Protein AF-A0A928TKL8-F1 (afdb_monomer)

Radius of gyration: 20.45 Å; Cα contacts (8 Å, |Δi|>4): 110; chains: 1; bounding box: 58×29×45 Å

pLDDT: mean 81.63, std 14.79, range [41.66, 97.25]

Structure (mmCIF, N/CA/C/O backbone):
data_AF-A0A928TKL8-F1
#
_entry.id   AF-A0A928TKL8-F1
#
loop_
_atom_site.group_PDB
_atom_site.id
_atom_site.type_symbol
_at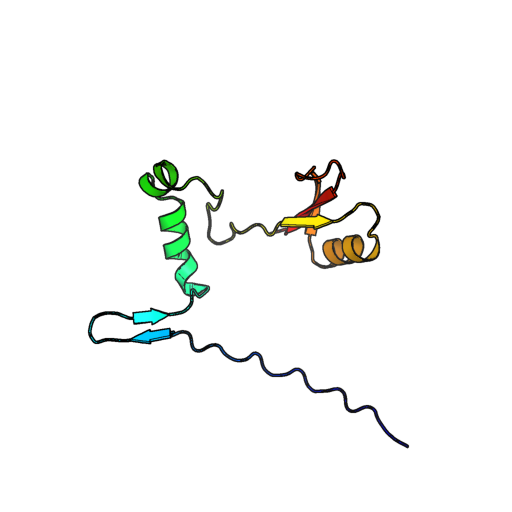om_site.label_atom_id
_atom_site.label_alt_id
_atom_site.label_comp_id
_atom_site.label_asym_id
_atom_site.label_entity_id
_atom_site.label_seq_id
_atom_site.pdbx_PDB_ins_code
_atom_site.Cartn_x
_atom_site.Cartn_y
_atom_site.Cartn_z
_atom_site.occupancy
_atom_site.B_iso_or_equiv
_atom_site.auth_seq_id
_atom_site.auth_comp_id
_atom_site.auth_asym_id
_atom_site.auth_atom_id
_atom_site.pdbx_PDB_model_num
ATOM 1 N N . MET A 1 1 ? 38.338 -12.016 29.409 1.00 48.53 1 MET A N 1
ATOM 2 C CA . MET A 1 1 ? 37.052 -12.540 29.915 1.00 48.53 1 MET A CA 1
ATOM 3 C C . MET A 1 1 ? 36.046 -11.399 30.013 1.00 48.53 1 MET A C 1
ATOM 5 O O . MET A 1 1 ? 35.990 -10.742 31.039 1.00 48.53 1 MET A O 1
ATOM 9 N N . ARG A 1 2 ? 35.320 -11.122 28.923 1.00 41.72 2 ARG A N 1
ATOM 10 C CA . ARG A 1 2 ? 34.038 -10.396 28.878 1.00 41.72 2 ARG A CA 1
ATOM 11 C C . ARG A 1 2 ? 33.337 -10.878 27.604 1.00 41.72 2 ARG A C 1
ATOM 13 O O . ARG A 1 2 ? 33.849 -10.621 26.520 1.00 41.72 2 ARG A O 1
ATOM 20 N N . SER A 1 3 ? 32.266 -11.656 27.740 1.00 41.66 3 SER A N 1
ATOM 21 C CA . SER A 1 3 ? 31.408 -12.029 26.607 1.00 41.66 3 SER A CA 1
ATOM 22 C C . SER A 1 3 ? 30.606 -10.804 26.148 1.00 41.66 3 SER A C 1
ATOM 24 O O . SER A 1 3 ? 30.242 -9.993 27.006 1.00 41.66 3 SER A O 1
ATOM 26 N N . PRO A 1 4 ? 30.300 -10.650 24.848 1.00 58.41 4 PRO A N 1
ATOM 27 C CA . PRO A 1 4 ? 29.309 -9.682 24.409 1.00 58.41 4 PRO A CA 1
ATOM 28 C C . PRO A 1 4 ? 27.927 -10.191 24.832 1.00 58.41 4 PRO A C 1
ATOM 30 O O . PRO A 1 4 ? 27.548 -11.315 24.514 1.00 58.41 4 PRO A O 1
ATOM 33 N N . VAL A 1 5 ? 27.192 -9.378 25.587 1.00 55.28 5 VAL A N 1
ATOM 34 C CA . VAL A 1 5 ? 25.736 -9.503 25.675 1.00 55.28 5 VAL A CA 1
ATOM 35 C C . VAL A 1 5 ? 25.209 -9.030 24.325 1.00 55.28 5 VAL A C 1
ATOM 37 O O . VAL A 1 5 ? 25.285 -7.840 24.026 1.00 55.28 5 VAL A O 1
ATOM 40 N N . ASP A 1 6 ? 24.723 -9.952 23.498 1.00 52.53 6 ASP A N 1
ATOM 41 C CA . ASP A 1 6 ? 23.803 -9.579 22.427 1.00 52.53 6 ASP A CA 1
ATOM 42 C C . ASP A 1 6 ? 22.537 -9.032 23.101 1.00 52.53 6 ASP A C 1
ATOM 44 O O . ASP A 1 6 ? 21.966 -9.722 23.957 1.00 52.53 6 ASP A O 1
ATOM 48 N N . PRO A 1 7 ? 22.082 -7.803 22.794 1.00 55.19 7 PRO A N 1
ATOM 49 C CA . PRO A 1 7 ? 20.770 -7.385 23.245 1.00 55.19 7 PRO A CA 1
ATOM 50 C C . PRO A 1 7 ? 19.759 -8.315 22.576 1.00 55.19 7 PRO A C 1
ATOM 52 O O . PRO A 1 7 ? 19.658 -8.362 21.350 1.00 55.19 7 PRO A O 1
ATOM 55 N N . ALA A 1 8 ? 19.032 -9.083 23.391 1.00 54.22 8 ALA A N 1
ATOM 56 C CA . ALA A 1 8 ? 17.889 -9.852 22.925 1.00 54.22 8 ALA A CA 1
ATOM 57 C C . ALA A 1 8 ? 17.002 -8.946 22.049 1.00 54.22 8 ALA A C 1
ATOM 59 O O . ALA A 1 8 ? 16.828 -7.769 22.396 1.00 54.22 8 ALA A O 1
ATOM 60 N N . PRO A 1 9 ? 16.454 -9.448 20.927 1.00 52.00 9 PRO A N 1
ATOM 61 C CA . PRO A 1 9 ? 15.564 -8.650 20.100 1.00 52.00 9 PRO A CA 1
ATOM 62 C C . PRO A 1 9 ? 14.436 -8.137 20.991 1.00 52.00 9 PRO A C 1
ATOM 64 O O . PRO A 1 9 ? 13.756 -8.921 21.657 1.00 52.00 9 PRO A O 1
ATOM 67 N N . SER A 1 10 ? 14.2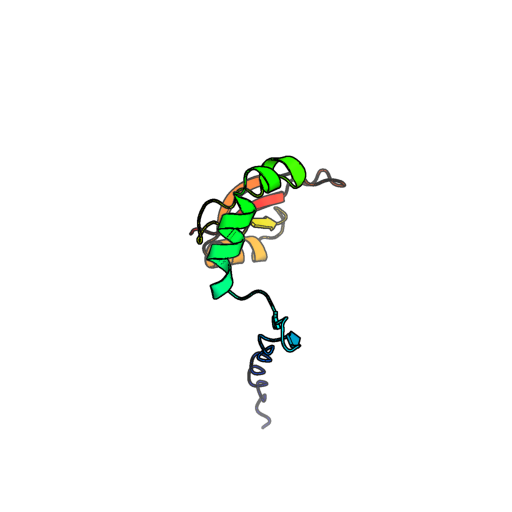83 -6.813 21.064 1.00 47.81 10 SER A N 1
ATOM 68 C CA . SER A 1 10 ? 13.154 -6.213 21.766 1.00 47.81 10 SER A CA 1
ATOM 69 C C . SER A 1 10 ? 11.877 -6.848 21.208 1.00 47.81 10 SER A C 1
ATOM 71 O O . SER A 1 10 ? 11.749 -6.920 19.981 1.00 47.81 10 SER A O 1
ATOM 73 N N . PRO A 1 11 ? 10.954 -7.348 22.051 1.00 54.72 11 PRO A N 1
ATOM 74 C CA . PRO A 1 11 ? 9.694 -7.865 21.544 1.00 54.72 11 PRO A CA 1
ATOM 75 C C . PRO A 1 11 ? 9.029 -6.755 20.722 1.00 54.72 11 PRO A C 1
ATOM 77 O O . PRO A 1 11 ? 9.116 -5.586 21.123 1.00 54.72 11 PRO A O 1
ATOM 80 N N . PRO A 1 12 ? 8.399 -7.069 19.575 1.00 56.19 12 PRO A N 1
ATOM 81 C CA . PRO A 1 12 ? 7.631 -6.066 18.862 1.00 56.19 12 PRO A CA 1
ATOM 82 C C . PRO A 1 12 ? 6.639 -5.484 19.864 1.00 56.19 12 PRO A C 1
ATOM 84 O O . PRO A 1 12 ? 5.892 -6.224 20.505 1.00 56.19 12 PRO A O 1
ATOM 87 N N . LEU A 1 13 ? 6.699 -4.164 20.064 1.00 54.56 13 LEU A N 1
ATOM 88 C CA . LEU A 1 13 ? 5.686 -3.433 20.811 1.00 54.56 13 LEU A CA 1
ATOM 89 C C . LEU A 1 13 ? 4.360 -3.775 20.138 1.00 54.56 13 LEU A C 1
ATOM 91 O O . LEU A 1 13 ? 4.080 -3.262 19.054 1.00 54.56 13 LEU A O 1
ATOM 95 N N . ALA A 1 14 ? 3.600 -4.696 20.730 1.00 54.78 14 ALA A N 1
ATOM 96 C CA . ALA A 1 14 ? 2.278 -5.051 20.260 1.00 54.78 14 ALA A CA 1
ATOM 97 C C . ALA A 1 14 ? 1.455 -3.771 20.354 1.00 54.78 14 ALA A C 1
ATOM 99 O O . ALA A 1 14 ? 1.065 -3.343 21.441 1.00 54.78 14 ALA A O 1
ATOM 100 N N . ARG A 1 15 ? 1.302 -3.081 19.223 1.00 58.22 15 ARG A N 1
ATOM 101 C CA . ARG A 1 15 ? 0.435 -1.914 19.150 1.00 58.22 15 ARG A CA 1
ATOM 102 C C . ARG A 1 15 ? -0.965 -2.457 19.400 1.00 58.22 15 ARG A C 1
ATOM 104 O O . ARG A 1 15 ? -1.387 -3.316 18.630 1.00 58.22 15 ARG A O 1
ATOM 111 N N . PRO A 1 16 ? -1.658 -2.047 20.474 1.00 59.41 16 PRO A N 1
ATOM 112 C CA . PRO A 1 16 ? -3.011 -2.519 20.684 1.00 59.41 16 PRO A CA 1
ATOM 113 C C . PRO A 1 16 ? -3.834 -2.086 19.476 1.00 59.41 16 PRO A C 1
ATOM 115 O O . PRO A 1 16 ? -3.796 -0.916 19.095 1.00 59.41 16 PRO A O 1
ATOM 118 N N . SER A 1 17 ? -4.544 -3.039 18.880 1.00 72.31 17 SER A N 1
ATOM 119 C CA . SER A 1 17 ? -5.361 -2.849 17.686 1.00 72.31 17 SER A CA 1
ATOM 120 C C . SER A 1 17 ? -6.268 -1.632 17.851 1.00 72.31 17 SER A C 1
ATOM 122 O O . SER A 1 17 ? -6.292 -0.758 16.999 1.00 72.31 17 SER A O 1
ATOM 124 N N . ARG A 1 18 ? -6.930 -1.474 19.005 1.00 81.19 18 ARG A N 1
ATOM 125 C CA . ARG A 1 18 ? -7.818 -0.333 19.291 1.00 81.19 18 ARG A CA 1
ATOM 126 C C . ARG A 1 18 ? -7.091 0.948 19.700 1.00 81.19 18 ARG A C 1
ATOM 128 O O . ARG A 1 18 ? -6.341 0.972 20.670 1.00 81.19 18 ARG A O 1
ATOM 135 N N . VAL A 1 19 ? -7.452 2.033 19.017 1.00 90.00 19 VAL A N 1
ATOM 136 C CA . VAL A 1 19 ? -7.007 3.414 19.249 1.00 90.00 19 VAL A CA 1
ATOM 137 C C . VAL A 1 19 ? -7.971 4.162 20.175 1.00 90.00 19 VAL A C 1
ATOM 139 O O . VAL A 1 19 ? -7.527 4.852 21.087 1.00 90.00 19 VAL A O 1
ATOM 142 N N . ALA A 1 20 ? -9.287 4.038 19.958 1.00 90.19 20 ALA A N 1
ATOM 143 C CA . ALA A 1 20 ? -10.319 4.690 20.771 1.00 90.19 20 ALA A CA 1
ATOM 144 C C . ALA A 1 20 ? -11.666 3.953 20.681 1.00 90.19 20 ALA A C 1
ATOM 146 O O . ALA A 1 20 ? -11.942 3.259 19.703 1.00 90.19 20 ALA A O 1
ATOM 147 N N . GLN A 1 21 ? -12.528 4.116 21.688 1.00 93.94 21 GLN A N 1
ATOM 148 C CA . GLN A 1 21 ? -13.850 3.489 21.721 1.00 93.94 21 GLN A CA 1
ATOM 149 C C . GLN A 1 21 ? -14.882 4.372 22.435 1.00 93.94 21 GLN A C 1
ATOM 151 O O . GLN A 1 21 ? -14.611 4.926 23.497 1.00 93.94 21 GLN A O 1
ATOM 156 N N . THR A 1 22 ? -16.085 4.443 21.870 1.00 95.38 22 THR A N 1
ATOM 157 C CA . THR A 1 22 ? -17.314 4.948 22.496 1.00 95.38 22 THR A CA 1
ATOM 158 C C . THR A 1 22 ? -18.403 3.869 22.425 1.00 95.38 22 THR A C 1
ATOM 160 O O . THR A 1 22 ? -18.156 2.759 21.954 1.00 95.38 22 THR A O 1
ATOM 163 N N . GLU A 1 23 ? -19.624 4.180 22.866 1.00 95.50 23 GLU A N 1
ATOM 164 C CA . GLU A 1 23 ? -20.779 3.278 22.738 1.00 95.50 23 GLU A CA 1
ATOM 165 C C . GLU A 1 23 ? -21.099 2.913 21.275 1.00 95.50 23 GLU A C 1
ATOM 167 O O . GLU A 1 23 ? -21.533 1.800 20.997 1.00 95.50 23 GLU A O 1
ATOM 172 N N . ARG A 1 24 ? -20.871 3.839 20.331 1.00 95.00 24 ARG A N 1
ATOM 173 C CA . ARG A 1 24 ? -21.270 3.694 18.917 1.00 95.00 24 ARG A CA 1
ATOM 174 C C . ARG A 1 24 ? -20.110 3.706 17.924 1.00 95.00 24 ARG A C 1
ATOM 176 O O . ARG A 1 24 ? -20.342 3.550 16.731 1.00 95.00 24 ARG A O 1
ATOM 183 N N . LEU A 1 25 ? -18.880 3.924 18.387 1.00 91.38 25 LEU A N 1
ATOM 184 C CA . LEU A 1 25 ? -17.712 4.051 17.521 1.00 91.38 25 LEU A CA 1
ATOM 185 C C . LEU A 1 25 ? -16.526 3.291 18.099 1.00 91.38 25 LEU A C 1
ATOM 187 O O . LEU A 1 25 ? -16.184 3.445 19.269 1.00 91.38 25 LEU A O 1
ATOM 191 N N . VAL A 1 26 ? -15.856 2.533 17.242 1.00 89.75 26 VAL A N 1
ATOM 192 C CA . VAL A 1 26 ? -14.566 1.915 17.525 1.00 89.75 26 VAL A CA 1
ATOM 193 C C . VAL A 1 26 ? -13.586 2.420 16.481 1.00 89.75 26 VAL A C 1
ATOM 195 O O . VAL A 1 26 ? -13.856 2.335 15.289 1.00 89.75 26 VAL A O 1
ATOM 198 N N . VAL A 1 27 ? -12.450 2.933 16.936 1.00 90.81 27 VAL A N 1
ATOM 199 C CA . VAL A 1 27 ? -11.317 3.292 16.087 1.00 90.81 27 VAL A CA 1
ATOM 200 C C . VAL A 1 27 ? -10.190 2.331 16.420 1.00 90.81 27 VAL A C 1
ATOM 202 O O . VAL A 1 27 ? -9.824 2.183 17.588 1.00 90.81 27 VAL A O 1
ATOM 205 N N . HIS A 1 28 ? -9.640 1.679 15.407 1.00 87.69 28 HIS A N 1
ATOM 206 C CA . HIS A 1 28 ? -8.497 0.787 15.531 1.00 87.69 28 HIS A CA 1
ATOM 207 C C . HIS A 1 28 ? -7.493 1.067 14.414 1.00 87.69 28 HIS A C 1
ATOM 209 O O . HIS A 1 28 ? -7.810 1.736 13.430 1.00 87.69 28 HIS A O 1
ATOM 215 N N . TRP A 1 29 ? -6.258 0.622 14.612 1.00 87.50 29 TRP A N 1
ATOM 216 C CA . TRP A 1 29 ? -5.267 0.570 13.554 1.00 87.50 29 TRP A CA 1
ATOM 217 C C . TRP A 1 29 ? -5.729 -0.410 12.483 1.00 87.50 29 TRP A C 1
ATOM 219 O O . TRP A 1 29 ? -6.338 -1.427 12.804 1.00 87.50 29 TRP A O 1
ATOM 229 N N . PHE A 1 30 ? -5.426 -0.083 11.230 1.00 80.94 30 PHE A N 1
ATOM 230 C CA . PHE A 1 30 ? -5.691 -0.963 10.101 1.00 80.94 30 PHE A CA 1
ATOM 231 C C . PHE A 1 30 ? -4.840 -2.232 10.237 1.00 80.94 30 PHE A C 1
ATOM 233 O O . PHE A 1 30 ? -3.612 -2.143 10.343 1.00 80.94 30 PHE A O 1
ATOM 240 N N . GLU A 1 31 ? -5.491 -3.388 10.258 1.00 82.62 31 GLU A N 1
ATOM 241 C CA . GLU A 1 31 ? -4.880 -4.707 10.422 1.00 82.62 31 GLU A CA 1
ATOM 242 C C . GLU A 1 31 ? -5.035 -5.551 9.149 1.00 82.62 31 GLU A C 1
ATOM 244 O O . GLU A 1 31 ? -5.861 -5.234 8.292 1.00 82.62 31 GLU A O 1
ATOM 249 N N . PRO A 1 32 ? -4.250 -6.634 8.981 1.00 82.06 32 PRO A N 1
ATOM 250 C CA . PRO A 1 32 ? -4.385 -7.512 7.818 1.00 82.06 32 PRO A CA 1
ATOM 251 C C . PRO A 1 32 ? -5.812 -8.042 7.606 1.00 82.06 32 PRO A C 1
ATOM 253 O O . PRO A 1 32 ? -6.247 -8.177 6.465 1.00 82.06 32 PRO A O 1
ATOM 256 N N . ASP A 1 33 ? -6.562 -8.265 8.687 1.00 82.69 33 ASP A N 1
ATOM 257 C CA . ASP A 1 33 ? -7.952 -8.733 8.635 1.00 82.69 33 ASP A CA 1
ATOM 258 C C . ASP A 1 33 ? -8.918 -7.695 8.017 1.00 82.69 33 ASP A C 1
ATOM 260 O O . ASP A 1 33 ? -9.990 -8.066 7.540 1.00 82.69 33 ASP A O 1
ATOM 264 N N . ASP A 1 34 ? -8.532 -6.413 7.944 1.00 86.69 34 ASP A N 1
ATOM 265 C CA . ASP A 1 34 ? -9.301 -5.342 7.287 1.00 86.69 34 ASP A CA 1
ATOM 266 C C . ASP A 1 34 ? -9.097 -5.301 5.763 1.00 86.69 34 ASP A C 1
ATOM 268 O O . ASP A 1 34 ? -9.805 -4.580 5.047 1.00 86.69 34 ASP A O 1
ATOM 272 N N . ALA A 1 35 ? -8.132 -6.064 5.237 1.00 87.81 35 ALA A N 1
ATOM 273 C CA . ALA A 1 35 ? -7.772 -6.052 3.823 1.00 87.81 35 ALA A CA 1
ATOM 274 C C . ALA A 1 35 ? -8.960 -6.295 2.868 1.00 87.81 35 ALA A C 1
ATOM 276 O O . ALA A 1 35 ? -9.040 -5.578 1.867 1.00 87.81 35 ALA A O 1
ATOM 277 N N . PRO A 1 36 ? -9.932 -7.194 3.147 1.00 89.12 36 PRO A N 1
ATOM 278 C CA . PRO A 1 36 ? -11.111 -7.360 2.292 1.00 89.12 36 PRO A CA 1
ATOM 279 C C . PRO A 1 36 ? -11.952 -6.089 2.147 1.00 89.12 36 PRO A C 1
ATOM 281 O O . PRO A 1 36 ? -12.425 -5.786 1.051 1.00 89.12 36 PRO A O 1
ATOM 284 N N . PHE A 1 37 ? -12.110 -5.315 3.225 1.00 90.06 37 PHE A N 1
ATOM 285 C CA . PHE A 1 37 ? -12.821 -4.038 3.177 1.00 90.06 37 PHE A CA 1
ATOM 286 C C . PHE A 1 37 ? -12.032 -2.995 2.381 1.00 90.06 37 PHE A C 1
ATOM 288 O O . PHE A 1 37 ? -12.592 -2.328 1.510 1.00 90.06 37 PHE A O 1
ATOM 295 N N . GLY A 1 38 ? -10.724 -2.888 2.638 1.00 89.88 38 GLY A N 1
ATOM 296 C CA . GLY A 1 38 ? -9.842 -1.993 1.889 1.00 89.88 38 GLY A CA 1
ATOM 297 C C . GLY A 1 38 ? -9.849 -2.292 0.388 1.00 89.88 38 GLY A C 1
ATOM 298 O O . GLY A 1 38 ? -9.979 -1.374 -0.418 1.00 89.88 38 GLY A O 1
ATOM 299 N N . LEU A 1 39 ? -9.790 -3.572 0.007 1.00 90.88 39 LEU A N 1
ATOM 300 C CA . LEU A 1 39 ? -9.855 -4.006 -1.386 1.00 90.88 39 LEU A CA 1
ATOM 301 C C . LEU A 1 39 ? -11.179 -3.604 -2.045 1.00 90.88 39 LEU A C 1
ATOM 303 O O . LEU A 1 39 ? -11.165 -3.060 -3.149 1.00 90.88 39 LEU A O 1
ATOM 307 N N . ALA A 1 40 ? -12.310 -3.839 -1.375 1.00 93.62 40 ALA A N 1
ATOM 308 C CA . ALA A 1 40 ? -13.618 -3.440 -1.888 1.00 93.62 40 ALA A CA 1
ATOM 309 C C . ALA A 1 40 ? -13.702 -1.920 -2.101 1.00 93.62 40 ALA A C 1
ATOM 311 O O . ALA A 1 40 ? -14.146 -1.475 -3.155 1.00 93.62 40 ALA A O 1
ATOM 312 N N . LEU A 1 41 ? -13.210 -1.130 -1.140 1.00 94.06 41 LEU A N 1
ATOM 313 C CA . LEU A 1 41 ? -13.214 0.330 -1.216 1.00 94.06 41 LEU A CA 1
ATOM 314 C C . LEU A 1 41 ? -12.318 0.862 -2.344 1.00 94.06 41 LEU A C 1
ATOM 316 O O . LEU A 1 41 ? -12.724 1.758 -3.075 1.00 94.06 41 LEU A O 1
ATOM 320 N N . LEU A 1 42 ? -11.1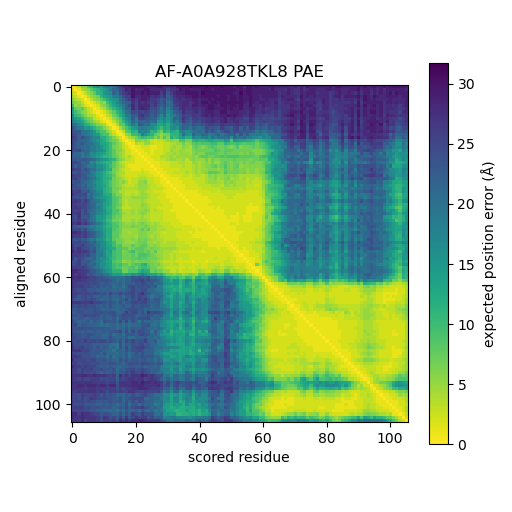15 0.308 -2.515 1.00 92.56 42 LEU A N 1
ATOM 321 C CA . LEU A 1 42 ? -10.184 0.726 -3.572 1.00 92.56 42 LEU A CA 1
ATOM 322 C C . LEU A 1 42 ? -10.703 0.430 -4.986 1.00 92.56 42 LEU A C 1
ATOM 324 O O . LEU A 1 42 ? -10.266 1.072 -5.940 1.00 92.56 42 LEU A O 1
ATOM 328 N N . ASN A 1 43 ? -11.621 -0.529 -5.115 1.00 94.31 43 ASN A N 1
ATOM 329 C CA . ASN A 1 43 ? -12.263 -0.904 -6.374 1.00 94.31 43 ASN A CA 1
ATOM 330 C C . ASN A 1 43 ? -13.686 -0.341 -6.515 1.00 94.31 43 ASN A C 1
ATOM 332 O O . ASN A 1 43 ? -14.373 -0.657 -7.488 1.00 94.31 43 ASN A O 1
ATOM 336 N N . ASP A 1 44 ? -14.132 0.493 -5.573 1.00 97.25 44 ASP A N 1
ATOM 337 C CA . ASP A 1 44 ? -15.431 1.148 -5.644 1.00 97.25 44 ASP A CA 1
ATOM 338 C C . ASP A 1 44 ? -15.473 2.154 -6.821 1.00 97.25 44 ASP A C 1
ATOM 340 O O . ASP A 1 44 ? -14.518 2.917 -7.014 1.00 97.25 44 ASP A O 1
ATOM 344 N N . PRO A 1 45 ? -16.551 2.192 -7.630 1.00 96.31 45 PRO A N 1
ATOM 345 C CA . PRO A 1 45 ? -16.633 3.085 -8.787 1.00 96.31 45 PRO A CA 1
ATOM 346 C C . PRO A 1 45 ? -16.487 4.570 -8.440 1.00 96.31 45 PRO A C 1
ATOM 348 O O . PRO A 1 45 ? -15.861 5.316 -9.199 1.00 96.31 45 PRO A O 1
ATOM 351 N N . ASP A 1 46 ? -17.036 5.006 -7.305 1.00 96.81 46 ASP A N 1
ATOM 352 C CA . ASP A 1 46 ? -16.946 6.397 -6.872 1.00 96.81 46 ASP A CA 1
ATOM 353 C C . ASP A 1 46 ? -15.543 6.705 -6.342 1.00 96.81 46 ASP A C 1
ATOM 355 O O . ASP A 1 46 ? -15.000 7.773 -6.639 1.00 96.81 46 ASP A O 1
ATOM 359 N N . TRP A 1 47 ? -14.895 5.757 -5.655 1.00 95.88 47 TRP A N 1
ATOM 360 C CA . TRP A 1 47 ? -13.476 5.880 -5.303 1.00 95.88 47 TRP A CA 1
ATOM 361 C C . TRP A 1 47 ? -12.598 6.046 -6.546 1.00 95.88 47 TRP A C 1
ATOM 363 O O . TRP A 1 47 ? -11.802 6.986 -6.631 1.00 95.88 47 TRP A O 1
ATOM 373 N N . LEU A 1 48 ? -12.754 5.167 -7.538 1.00 93.06 48 LEU A N 1
ATOM 374 C CA . LEU A 1 48 ? -11.982 5.220 -8.781 1.00 93.06 48 LEU A CA 1
ATOM 375 C C . LEU A 1 48 ? -12.206 6.540 -9.527 1.00 93.06 48 LEU A C 1
ATOM 377 O O . LEU A 1 48 ? -11.262 7.107 -10.078 1.00 93.06 48 LEU A O 1
ATOM 381 N N . ARG A 1 49 ? -13.438 7.059 -9.500 1.00 93.81 49 ARG A N 1
ATOM 382 C CA . ARG A 1 49 ? -13.806 8.330 -10.130 1.00 93.81 49 ARG A CA 1
ATOM 383 C C . ARG A 1 49 ? -13.244 9.554 -9.409 1.00 93.81 49 ARG A C 1
ATOM 385 O O . ARG A 1 49 ? -12.883 10.522 -10.078 1.00 93.81 49 ARG A O 1
ATOM 392 N N . HIS A 1 50 ? -13.224 9.552 -8.077 1.00 97.06 50 HIS A N 1
ATOM 393 C CA . HIS A 1 50 ? -12.976 10.762 -7.284 1.00 97.06 50 HIS A CA 1
ATOM 394 C C . HIS A 1 50 ? -11.630 10.790 -6.548 1.00 97.06 50 HIS A C 1
ATOM 396 O O . HIS A 1 50 ? -11.148 11.876 -6.234 1.00 97.06 50 HIS A O 1
ATOM 402 N N . ILE A 1 51 ? -11.008 9.636 -6.298 1.00 93.44 51 ILE A N 1
ATOM 403 C CA . ILE A 1 51 ? -9.727 9.502 -5.582 1.00 93.44 51 ILE A CA 1
ATOM 404 C C . ILE A 1 51 ? -8.631 8.937 -6.497 1.00 93.44 51 ILE A C 1
ATOM 406 O O . ILE A 1 51 ? -7.490 9.402 -6.447 1.00 93.44 51 ILE A O 1
ATOM 410 N N . GLY A 1 52 ? -8.978 7.963 -7.345 1.00 87.19 52 GLY A N 1
ATOM 411 C CA . GLY A 1 52 ? -8.102 7.398 -8.374 1.00 87.19 52 GLY A CA 1
ATOM 412 C C . GLY A 1 52 ? -7.680 5.945 -8.135 1.00 87.19 52 GLY A C 1
ATOM 413 O O . GLY A 1 52 ? -7.652 5.451 -7.004 1.00 87.19 52 GLY A O 1
ATOM 414 N N . ASP A 1 53 ? -7.336 5.269 -9.234 1.00 89.25 53 ASP A N 1
ATOM 415 C CA . ASP A 1 53 ? -6.959 3.853 -9.259 1.00 89.25 53 ASP A CA 1
ATOM 416 C C . ASP A 1 53 ? -5.561 3.628 -8.663 1.00 89.25 53 ASP A C 1
ATOM 418 O O . ASP A 1 53 ? -4.580 4.256 -9.069 1.00 89.25 53 ASP A O 1
ATOM 422 N N . ARG A 1 54 ? -5.475 2.721 -7.684 1.00 83.69 54 ARG A N 1
ATOM 423 C CA . ARG A 1 54 ? -4.221 2.320 -7.025 1.00 83.69 54 ARG A CA 1
ATOM 424 C C . ARG A 1 54 ? -3.679 0.981 -7.527 1.00 83.69 54 ARG A C 1
ATOM 426 O O . ARG A 1 54 ? -2.641 0.548 -7.045 1.00 83.69 54 ARG A O 1
ATOM 433 N N . GLY A 1 55 ? -4.362 0.331 -8.470 1.00 82.88 55 GLY A N 1
ATOM 434 C CA . GLY A 1 55 ? -3.939 -0.937 -9.065 1.00 82.88 55 GLY A CA 1
ATOM 435 C C . GLY A 1 55 ? -4.099 -2.163 -8.160 1.00 82.88 55 GLY A C 1
ATOM 436 O O . GLY A 1 55 ? -3.654 -3.241 -8.537 1.00 82.88 55 GLY A O 1
ATOM 437 N N . VAL A 1 56 ? -4.739 -2.030 -6.994 1.00 86.88 56 VAL A N 1
ATOM 438 C CA . VAL A 1 56 ? -4.965 -3.133 -6.043 1.00 86.88 56 VAL A CA 1
ATOM 439 C C . VAL A 1 56 ? -6.236 -3.881 -6.441 1.00 86.88 56 VAL A C 1
ATOM 441 O O . VAL A 1 56 ? -7.328 -3.337 -6.293 1.00 86.88 56 VAL A O 1
ATOM 444 N N . ARG A 1 57 ? -6.113 -5.103 -6.973 1.00 87.25 57 ARG A N 1
ATOM 445 C CA . ARG A 1 57 ? -7.247 -5.870 -7.539 1.00 87.25 57 ARG A CA 1
ATOM 446 C C . ARG A 1 57 ? -7.547 -7.189 -6.827 1.00 87.25 57 ARG A C 1
ATOM 448 O O . ARG A 1 57 ? -8.600 -7.773 -7.062 1.00 87.25 57 ARG A O 1
ATOM 455 N N . ASP A 1 58 ? -6.677 -7.613 -5.927 1.00 85.25 58 ASP A N 1
ATOM 456 C CA . ASP A 1 58 ? -6.836 -8.793 -5.083 1.00 85.25 58 ASP A CA 1
ATOM 457 C C . ASP A 1 58 ? -6.149 -8.558 -3.724 1.00 85.25 58 ASP A C 1
ATOM 459 O O . ASP A 1 58 ? -5.505 -7.528 -3.505 1.00 85.25 58 ASP A O 1
ATOM 463 N N . LEU A 1 59 ? -6.350 -9.481 -2.776 1.00 80.12 59 LEU A N 1
ATOM 464 C CA . LEU A 1 59 ? -5.766 -9.392 -1.429 1.00 80.12 59 LEU A CA 1
ATOM 465 C C . LEU A 1 59 ? -4.242 -9.566 -1.434 1.00 80.12 59 LEU A C 1
ATOM 467 O O . LEU A 1 59 ? -3.572 -9.068 -0.532 1.00 80.12 59 LEU A O 1
ATOM 471 N N . ASP A 1 60 ? -3.709 -10.194 -2.480 1.00 71.50 60 ASP A N 1
ATOM 472 C CA . ASP A 1 60 ? -2.272 -10.317 -2.735 1.00 71.50 60 ASP A CA 1
ATOM 473 C C . ASP A 1 60 ? -1.701 -9.041 -3.396 1.00 71.50 60 ASP A C 1
ATOM 475 O O . ASP A 1 60 ? -0.489 -8.865 -3.530 1.00 71.50 60 ASP A O 1
ATOM 479 N N . GLY A 1 61 ? -2.577 -8.110 -3.788 1.00 61.62 61 GLY A N 1
ATOM 480 C CA . GLY A 1 61 ? -2.339 -7.101 -4.819 1.00 61.62 61 GLY A CA 1
ATOM 481 C C . GLY A 1 61 ? -1.480 -5.916 -4.409 1.00 61.62 61 GLY A C 1
ATOM 482 O O . GLY A 1 61 ? -1.300 -4.984 -5.197 1.00 61.62 61 GLY A O 1
ATOM 483 N N . ALA A 1 62 ? -0.916 -5.925 -3.203 1.00 60.41 62 ALA A N 1
ATOM 484 C CA . ALA A 1 62 ? 0.096 -4.958 -2.807 1.00 60.41 62 ALA A CA 1
ATOM 485 C C . ALA A 1 62 ? 1.480 -5.452 -3.249 1.00 60.41 62 ALA A C 1
ATOM 487 O O . ALA A 1 62 ? 2.319 -5.836 -2.435 1.00 60.41 62 ALA A O 1
ATOM 488 N N . ARG A 1 63 ? 1.734 -5.419 -4.561 1.00 69.38 63 ARG A N 1
ATOM 489 C CA . ARG A 1 63 ? 3.074 -5.664 -5.101 1.00 69.38 63 ARG A CA 1
ATOM 490 C C . ARG A 1 63 ? 4.027 -4.615 -4.536 1.00 69.38 63 ARG A C 1
ATOM 492 O O . ARG A 1 63 ? 3.903 -3.425 -4.835 1.00 69.38 63 ARG A O 1
ATOM 499 N N . ILE A 1 64 ? 4.978 -5.046 -3.715 1.00 79.88 64 ILE A N 1
ATOM 500 C CA . ILE A 1 64 ? 5.974 -4.147 -3.145 1.00 79.88 64 ILE A CA 1
ATOM 501 C C . ILE A 1 64 ? 6.969 -3.813 -4.250 1.00 79.88 64 ILE A C 1
ATOM 503 O O . ILE A 1 64 ? 7.537 -4.697 -4.892 1.00 79.88 64 ILE A O 1
ATOM 507 N N . VAL A 1 65 ? 7.190 -2.521 -4.457 1.00 84.69 65 VAL A N 1
ATOM 508 C CA . VAL A 1 65 ? 8.168 -1.999 -5.408 1.00 84.69 65 VAL A CA 1
ATOM 509 C C . VAL A 1 65 ? 9.333 -1.366 -4.668 1.00 84.69 65 VAL A C 1
ATOM 511 O O . VAL A 1 65 ? 9.153 -0.644 -3.689 1.00 84.69 65 VAL A O 1
ATOM 514 N N . ALA A 1 66 ? 10.539 -1.648 -5.146 1.00 87.31 66 ALA A N 1
ATOM 515 C CA . ALA A 1 66 ? 11.780 -1.096 -4.636 1.00 87.31 66 ALA A CA 1
ATOM 516 C C . ALA A 1 66 ? 12.534 -0.394 -5.767 1.00 87.31 66 ALA A C 1
ATOM 518 O O . ALA A 1 66 ? 12.640 -0.904 -6.882 1.00 87.31 66 ALA A O 1
ATOM 519 N N . ILE A 1 67 ? 13.074 0.781 -5.461 1.00 90.19 67 ILE A N 1
ATOM 520 C CA . ILE A 1 67 ? 13.905 1.570 -6.370 1.00 90.19 67 ILE A CA 1
ATOM 521 C C . ILE A 1 67 ? 15.316 1.621 -5.801 1.00 90.19 67 ILE A C 1
ATOM 523 O O . ILE A 1 67 ? 15.502 1.834 -4.603 1.00 90.19 67 ILE A O 1
ATOM 527 N N . VAL A 1 68 ? 16.324 1.379 -6.632 1.00 90.50 68 VAL A N 1
ATOM 528 C CA . VAL A 1 68 ? 17.714 1.354 -6.168 1.00 90.50 68 VAL A CA 1
ATOM 529 C C . VAL A 1 68 ? 18.639 1.926 -7.232 1.00 90.50 68 VAL A C 1
ATOM 531 O O . VAL A 1 68 ? 18.469 1.649 -8.418 1.00 90.50 68 VAL A O 1
ATOM 534 N N . SER A 1 69 ? 19.629 2.719 -6.820 1.00 89.69 69 SER A N 1
ATOM 535 C CA . SER A 1 69 ? 20.649 3.223 -7.746 1.00 89.69 69 SER A CA 1
ATOM 536 C C . SER A 1 69 ? 21.441 2.066 -8.361 1.00 89.69 69 SER A C 1
ATOM 538 O O . SER A 1 69 ? 21.721 1.057 -7.700 1.00 89.69 69 SER A O 1
ATOM 540 N N . GLN A 1 70 ? 21.831 2.216 -9.628 1.00 87.81 70 GLN A N 1
ATOM 541 C CA . GLN A 1 70 ? 22.638 1.219 -10.342 1.00 87.81 70 GLN A CA 1
ATOM 542 C C . GLN A 1 70 ? 23.961 0.934 -9.610 1.00 87.81 70 GLN A C 1
ATOM 544 O O . GLN A 1 70 ? 24.397 -0.224 -9.553 1.00 87.81 70 GLN A O 1
ATOM 549 N N . GLU A 1 71 ? 24.493 1.958 -8.937 1.00 89.56 71 GLU A N 1
ATOM 550 C CA . GLU A 1 71 ? 25.755 1.968 -8.193 1.00 89.56 71 GLU A CA 1
ATOM 551 C C . GLU A 1 71 ? 25.633 1.458 -6.745 1.00 89.56 71 GLU A C 1
ATOM 553 O O . GLU A 1 71 ? 26.542 1.634 -5.933 1.00 89.56 71 GLU A O 1
ATOM 558 N N . ASN A 1 72 ? 24.546 0.752 -6.400 1.00 89.56 72 ASN A N 1
ATOM 559 C CA . ASN A 1 72 ? 24.372 0.120 -5.086 1.00 89.56 72 ASN A CA 1
ATOM 560 C C . ASN A 1 72 ? 24.340 -1.428 -5.155 1.00 89.56 72 ASN A C 1
ATOM 562 O O . ASN A 1 72 ? 23.298 -2.049 -4.907 1.00 89.56 72 ASN A O 1
ATOM 566 N N . PRO A 1 73 ? 25.472 -2.099 -5.475 1.00 90.56 73 PRO A N 1
ATOM 567 C CA . PRO A 1 73 ? 25.549 -3.560 -5.522 1.00 90.56 73 PRO A CA 1
ATOM 568 C C . PRO A 1 73 ? 25.107 -4.286 -4.240 1.00 90.56 73 PRO A C 1
ATOM 570 O O . PRO A 1 73 ? 24.495 -5.347 -4.375 1.00 90.56 73 PRO A O 1
ATOM 573 N N . PRO A 1 74 ? 25.379 -3.788 -3.011 1.00 94.00 74 PRO A N 1
ATOM 574 C CA . PRO A 1 74 ? 24.904 -4.445 -1.792 1.00 94.00 74 PRO A CA 1
ATOM 575 C C . PRO A 1 74 ? 23.376 -4.548 -1.723 1.00 94.00 74 PRO A C 1
ATOM 577 O O . PRO A 1 74 ? 22.849 -5.627 -1.452 1.00 94.00 74 PRO A O 1
ATOM 580 N N . SER A 1 75 ? 22.664 -3.462 -2.033 1.00 87.88 75 SER A N 1
ATOM 581 C CA . SER A 1 75 ? 21.197 -3.436 -1.956 1.00 87.88 75 SER A CA 1
ATOM 582 C C . SER A 1 75 ? 20.550 -4.237 -3.085 1.00 87.88 75 SER A C 1
ATOM 584 O O . SER A 1 75 ? 19.562 -4.923 -2.854 1.00 87.88 75 SER A O 1
ATOM 586 N N . ARG A 1 76 ? 21.150 -4.244 -4.283 1.00 92.88 76 ARG A N 1
ATOM 587 C CA . ARG A 1 76 ? 20.701 -5.089 -5.405 1.00 92.88 76 ARG A CA 1
ATOM 588 C C . ARG A 1 76 ? 20.717 -6.576 -5.045 1.00 92.88 76 ARG A C 1
ATOM 590 O O . ARG A 1 76 ? 19.713 -7.258 -5.216 1.00 92.88 76 ARG A O 1
ATOM 597 N N . ARG A 1 77 ? 21.824 -7.059 -4.465 1.00 92.81 77 ARG A N 1
ATOM 598 C CA . ARG A 1 77 ? 21.942 -8.457 -4.009 1.00 92.81 77 ARG A CA 1
ATOM 599 C C . ARG A 1 77 ? 20.973 -8.778 -2.875 1.00 92.81 77 ARG A C 1
ATOM 601 O O . ARG A 1 77 ? 20.497 -9.905 -2.787 1.00 92.81 77 ARG A O 1
ATOM 608 N N . LEU A 1 78 ? 20.710 -7.819 -1.986 1.00 91.75 78 LEU A N 1
ATOM 609 C CA . LEU A 1 78 ? 19.729 -7.993 -0.917 1.00 91.75 78 LEU A CA 1
ATOM 610 C C . LEU A 1 78 ? 18.319 -8.161 -1.493 1.00 91.75 78 LEU A C 1
ATOM 612 O O . LEU A 1 78 ? 17.642 -9.110 -1.121 1.00 91.75 78 LEU A O 1
ATOM 616 N N . LEU A 1 79 ? 17.909 -7.294 -2.422 1.00 91.44 79 LEU A N 1
ATOM 617 C CA . LEU A 1 79 ? 16.604 -7.378 -3.084 1.00 91.44 79 LEU A CA 1
ATOM 618 C C . LEU A 1 79 ? 16.429 -8.719 -3.808 1.00 91.44 79 LEU A C 1
ATOM 620 O O . LEU A 1 79 ? 15.429 -9.398 -3.599 1.00 91.44 79 LEU A O 1
ATOM 624 N N . GLU A 1 80 ? 17.440 -9.153 -4.561 1.00 92.12 80 GLU A N 1
ATOM 625 C CA . GLU A 1 80 ? 17.442 -10.465 -5.225 1.00 92.12 80 GLU A CA 1
ATOM 626 C C . GLU A 1 80 ? 17.293 -11.621 -4.216 1.00 92.12 80 GLU A C 1
ATOM 628 O O . GLU A 1 80 ? 16.508 -12.540 -4.434 1.00 92.12 80 GLU A O 1
ATOM 633 N N . ARG A 1 81 ? 17.986 -11.564 -3.069 1.00 91.25 81 ARG A N 1
ATOM 634 C CA . ARG A 1 81 ? 17.866 -12.574 -1.996 1.00 91.25 81 ARG A CA 1
ATOM 635 C C . ARG A 1 81 ? 16.521 -12.552 -1.272 1.00 91.25 81 ARG A C 1
ATOM 637 O O . ARG A 1 81 ? 16.132 -13.578 -0.725 1.00 91.25 81 ARG A O 1
ATOM 644 N N . LEU A 1 82 ? 15.854 -11.402 -1.230 1.00 88.31 82 LEU A N 1
ATOM 645 C CA . LEU A 1 82 ? 14.523 -11.232 -0.644 1.00 88.31 82 LEU A CA 1
ATOM 646 C C . LEU A 1 82 ? 13.397 -11.640 -1.611 1.00 88.31 82 LEU A C 1
ATOM 648 O O . LEU A 1 82 ? 12.233 -11.489 -1.258 1.00 88.31 82 LEU A O 1
ATOM 652 N N . GLY A 1 83 ? 13.722 -12.145 -2.808 1.00 87.69 83 GLY A N 1
ATOM 653 C CA . GLY A 1 83 ? 12.728 -12.584 -3.792 1.00 87.69 83 GLY A CA 1
ATOM 654 C C . GLY A 1 83 ? 12.178 -11.458 -4.670 1.00 87.69 83 GLY A C 1
ATOM 655 O O . GLY A 1 83 ? 11.139 -11.623 -5.299 1.00 87.69 83 GLY A O 1
ATOM 656 N N . PHE A 1 84 ? 12.854 -10.307 -4.735 1.00 92.19 84 PHE A N 1
ATOM 657 C CA . PHE A 1 84 ? 12.482 -9.254 -5.674 1.00 92.19 84 P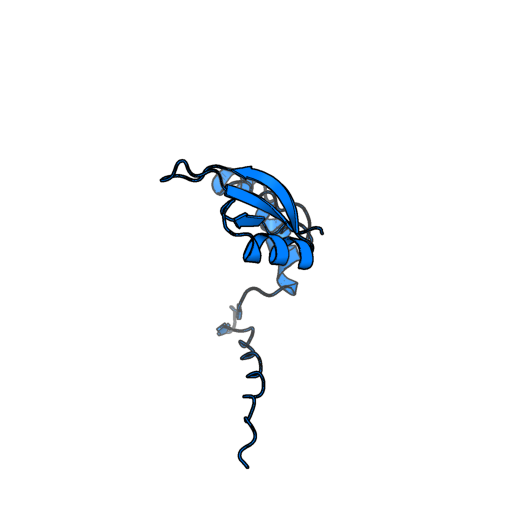HE A CA 1
ATOM 658 C C . PHE A 1 84 ? 13.096 -9.515 -7.049 1.00 92.19 84 PHE A C 1
ATOM 660 O O . PHE A 1 84 ? 14.298 -9.762 -7.183 1.00 92.19 84 PHE A O 1
ATOM 667 N N . ARG A 1 85 ? 12.288 -9.355 -8.098 1.00 90.12 85 ARG A N 1
ATOM 668 C CA . ARG A 1 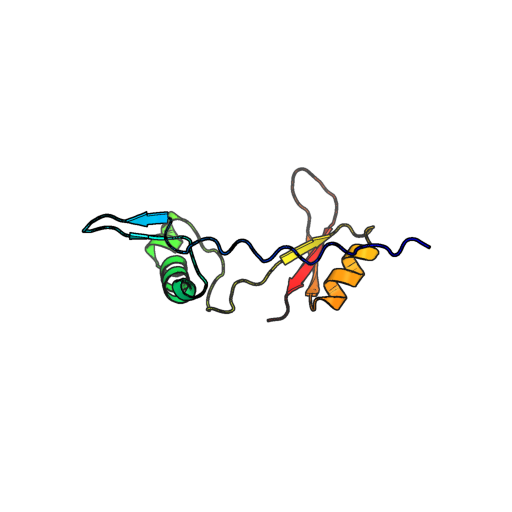85 ? 12.728 -9.420 -9.493 1.00 90.12 85 ARG A CA 1
ATOM 669 C C . ARG A 1 85 ? 13.008 -8.018 -10.025 1.00 90.12 85 ARG A C 1
ATOM 671 O O . ARG A 1 85 ? 12.250 -7.089 -9.772 1.00 90.12 85 ARG A O 1
ATOM 678 N N . ARG A 1 86 ? 14.076 -7.845 -10.804 1.00 92.88 86 ARG A N 1
ATOM 679 C CA . ARG A 1 86 ? 14.300 -6.586 -11.527 1.00 92.88 86 ARG A CA 1
ATOM 680 C C . ARG A 1 86 ? 13.351 -6.511 -12.722 1.00 92.88 86 ARG A C 1
ATOM 682 O O . ARG A 1 86 ? 13.455 -7.333 -13.628 1.00 92.88 86 ARG A O 1
ATOM 689 N N . GLU A 1 87 ? 12.465 -5.525 -12.728 1.00 92.12 87 GLU A N 1
ATOM 690 C CA . GLU A 1 87 ?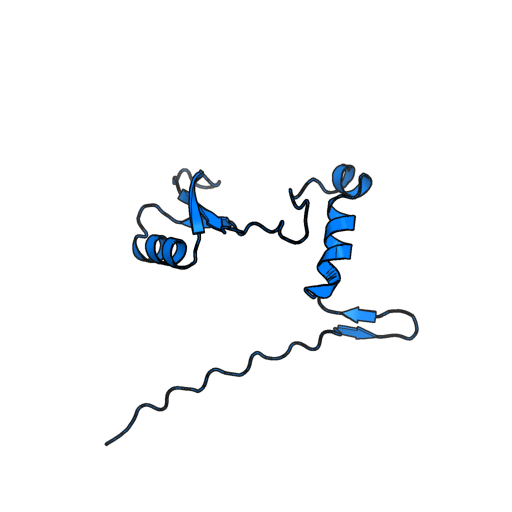 11.480 -5.313 -13.794 1.00 92.12 87 GLU A CA 1
ATOM 691 C C . GLU A 1 87 ? 11.970 -4.322 -14.858 1.00 92.12 87 GLU A C 1
ATOM 693 O O . GLU A 1 87 ? 11.626 -4.460 -16.028 1.00 92.12 87 GLU A O 1
ATOM 698 N N . GLY A 1 88 ? 12.821 -3.360 -14.492 1.00 90.75 88 GLY A N 1
ATOM 699 C CA . GLY A 1 88 ? 13.332 -2.382 -15.452 1.00 90.75 88 GLY A CA 1
ATOM 700 C C . GLY A 1 88 ? 14.085 -1.234 -14.799 1.00 90.75 88 GLY A C 1
ATOM 701 O O . GLY A 1 88 ? 14.709 -1.413 -13.750 1.00 90.75 88 GLY A O 1
ATOM 702 N N . THR A 1 89 ? 14.015 -0.062 -15.423 1.00 92.75 89 THR A N 1
ATOM 703 C CA . THR A 1 89 ? 14.533 1.195 -14.881 1.00 92.75 89 THR A CA 1
ATOM 704 C C . THR A 1 89 ? 13.457 2.277 -14.880 1.00 92.75 89 THR A C 1
ATOM 706 O O . THR A 1 89 ? 12.551 2.260 -15.713 1.00 92.75 89 THR A O 1
ATOM 709 N N . ILE A 1 90 ? 13.533 3.206 -13.928 1.00 89.38 90 ILE A N 1
ATOM 710 C CA . ILE A 1 90 ? 12.648 4.373 -13.838 1.00 89.38 90 ILE A CA 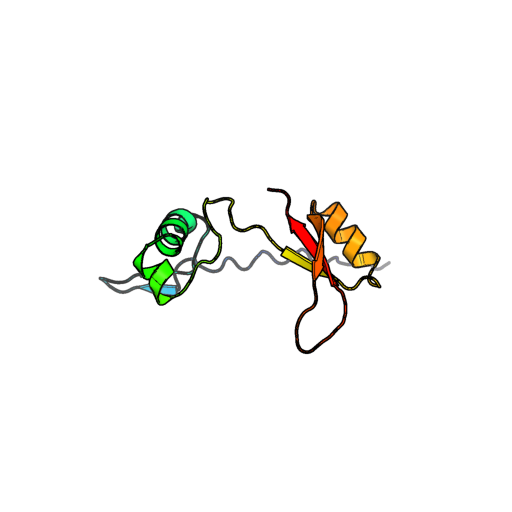1
ATOM 711 C C . ILE A 1 90 ? 13.456 5.646 -13.563 1.00 89.38 90 ILE A C 1
ATOM 713 O O . ILE A 1 90 ? 14.543 5.588 -12.988 1.00 89.38 90 ILE A O 1
ATOM 717 N N . ARG A 1 91 ? 12.900 6.803 -13.939 1.00 88.50 91 ARG A N 1
ATOM 718 C CA . ARG A 1 91 ? 13.422 8.134 -13.589 1.00 88.50 91 ARG A CA 1
ATOM 719 C C . ARG A 1 91 ? 12.403 8.865 -12.722 1.00 88.50 91 ARG A C 1
ATOM 721 O O . ARG A 1 91 ? 11.227 8.914 -13.083 1.00 88.50 91 ARG A O 1
ATOM 728 N N . LEU A 1 92 ? 12.843 9.414 -11.591 1.00 76.25 92 LEU A N 1
ATOM 729 C CA . LEU A 1 92 ? 11.978 10.095 -10.623 1.00 76.25 92 LEU A CA 1
ATOM 730 C C . LEU A 1 92 ? 12.345 11.585 -10.500 1.00 76.25 92 LEU A C 1
ATOM 732 O O . LEU A 1 92 ? 13.476 11.891 -10.126 1.00 76.25 92 LEU A O 1
ATOM 736 N N . PRO A 1 93 ? 11.405 12.518 -10.742 1.00 69.50 93 PRO A N 1
ATOM 737 C CA . PRO A 1 93 ? 11.631 13.947 -10.522 1.00 69.50 93 PRO A CA 1
ATOM 738 C C . PRO A 1 93 ? 11.716 14.322 -9.024 1.00 69.50 93 PRO A C 1
ATOM 740 O O . PRO A 1 93 ? 10.968 13.746 -8.231 1.00 69.50 93 PRO A O 1
ATOM 743 N N . PRO A 1 94 ? 12.512 15.340 -8.620 1.00 58.97 94 PRO A N 1
ATOM 744 C CA . PRO A 1 94 ? 13.451 16.127 -9.421 1.00 58.97 94 PRO A CA 1
ATOM 745 C C . PRO A 1 94 ? 14.825 15.437 -9.490 1.00 58.97 94 PRO A C 1
ATOM 747 O O . PRO A 1 94 ? 15.651 15.561 -8.589 1.00 58.97 94 PRO A O 1
ATOM 750 N N . GLY A 1 95 ? 15.067 14.702 -10.570 1.00 66.75 95 GLY A N 1
ATOM 751 C CA . GLY A 1 95 ? 16.296 13.959 -10.813 1.00 66.75 95 GLY A CA 1
ATOM 752 C C . GLY A 1 95 ? 16.203 13.215 -12.143 1.00 66.75 95 GLY A C 1
ATOM 753 O O . GLY A 1 95 ? 15.148 12.692 -12.491 1.00 66.75 95 GLY A O 1
ATOM 754 N N . ASP A 1 96 ? 17.304 13.187 -12.893 1.00 75.75 96 ASP A N 1
ATOM 755 C CA . ASP A 1 96 ? 17.422 12.424 -14.148 1.00 75.75 96 ASP A CA 1
ATOM 756 C C . ASP A 1 96 ? 18.161 11.090 -13.950 1.00 75.75 96 ASP A C 1
ATOM 758 O O . ASP A 1 96 ? 18.463 10.391 -14.921 1.00 75.75 96 ASP A O 1
ATOM 762 N N . GLU A 1 97 ? 18.464 10.729 -12.697 1.00 82.94 97 GLU A N 1
ATOM 763 C CA . GLU A 1 97 ? 19.113 9.462 -12.376 1.00 82.94 97 GLU A CA 1
ATOM 764 C C . GLU A 1 97 ? 18.201 8.293 -12.753 1.00 82.94 97 GLU A C 1
ATOM 766 O O . GLU A 1 97 ? 17.025 8.226 -12.388 1.00 82.94 97 GLU A O 1
ATOM 771 N N . GLU A 1 98 ? 18.773 7.356 -13.498 1.00 88.50 98 GLU A N 1
ATOM 772 C CA . GLU A 1 98 ? 18.108 6.122 -13.867 1.00 88.50 98 GLU A CA 1
ATOM 773 C C . GLU A 1 98 ? 18.261 5.098 -12.739 1.00 88.50 98 GLU A C 1
ATOM 775 O O . GLU A 1 98 ? 19.347 4.562 -12.503 1.00 88.50 98 GLU A O 1
ATOM 780 N N . LEU A 1 99 ? 17.158 4.819 -12.049 1.00 90.88 99 LEU A N 1
ATOM 781 C CA . LEU A 1 99 ? 17.088 3.882 -10.934 1.00 90.88 99 LEU A CA 1
ATOM 782 C C . LEU A 1 99 ? 16.591 2.523 -11.421 1.00 90.88 99 LEU A C 1
ATOM 784 O O . LEU A 1 99 ? 15.707 2.445 -12.270 1.00 90.88 99 LEU A O 1
ATOM 788 N N . LEU A 1 100 ? 17.115 1.439 -10.856 1.00 92.44 100 LEU A N 1
ATOM 789 C CA . LEU A 1 100 ? 16.597 0.098 -11.105 1.00 92.44 100 LEU A CA 1
ATOM 790 C C . LEU A 1 100 ? 15.265 -0.084 -10.374 1.00 92.44 100 LEU A C 1
ATOM 792 O O . LEU A 1 100 ? 15.169 0.189 -9.177 1.00 92.44 100 LEU A O 1
ATOM 796 N N . HIS A 1 101 ? 14.275 -0.604 -11.089 1.00 92.19 101 HIS A N 1
ATOM 797 C CA . HIS A 1 101 ? 12.948 -0.932 -10.588 1.00 92.19 101 HIS A CA 1
ATOM 798 C C . HIS A 1 101 ? 12.863 -2.425 -10.270 1.00 92.19 101 HIS A C 1
ATOM 800 O O . HIS A 1 101 ? 13.044 -3.271 -11.152 1.00 92.19 101 HIS A O 1
ATOM 806 N N . TYR A 1 102 ? 12.610 -2.740 -9.005 1.00 91.62 102 TYR A N 1
ATOM 807 C CA . TYR A 1 102 ? 12.455 -4.089 -8.477 1.00 91.62 102 TYR A CA 1
ATOM 808 C C . TYR A 1 102 ? 11.050 -4.287 -7.934 1.00 91.62 102 TYR A C 1
ATOM 810 O O . TYR A 1 102 ? 10.444 -3.366 -7.396 1.00 91.62 102 TYR A O 1
ATOM 818 N N . VAL A 1 103 ? 10.558 -5.511 -8.042 1.00 88.31 103 VAL A N 1
ATOM 819 C CA . VAL A 1 103 ? 9.186 -5.873 -7.701 1.00 88.31 103 VAL A CA 1
ATOM 820 C C . VAL A 1 103 ? 9.176 -7.162 -6.899 1.00 88.31 103 VAL A C 1
ATOM 822 O O . VAL A 1 103 ? 9.922 -8.084 -7.232 1.00 88.31 103 VAL A O 1
ATOM 825 N N . SER A 1 104 ? 8.364 -7.242 -5.851 1.00 83.81 104 SER A 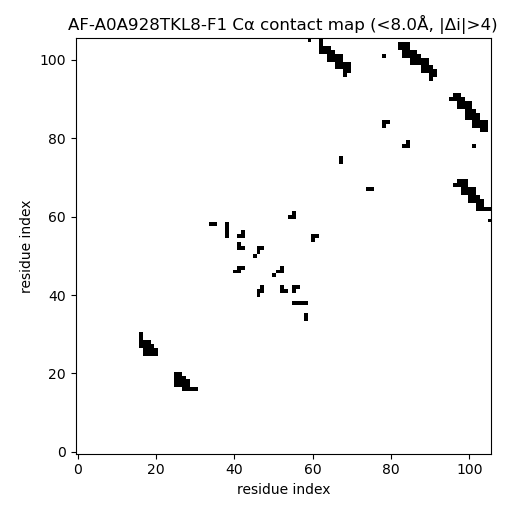N 1
ATOM 826 C CA . SER A 1 104 ? 8.190 -8.492 -5.116 1.00 83.81 104 SER A CA 1
ATOM 827 C C . SER A 1 104 ? 7.549 -9.539 -6.026 1.00 83.81 104 SER A C 1
ATOM 829 O O . SER A 1 104 ? 6.597 -9.236 -6.756 1.00 83.81 104 SER A O 1
ATOM 831 N N . GLU A 1 105 ? 8.081 -10.759 -6.009 1.00 67.94 105 GLU A N 1
ATOM 832 C CA . GLU A 1 105 ? 7.311 -11.916 -6.464 1.00 67.94 105 GLU A CA 1
ATOM 833 C C . GLU A 1 105 ? 6.196 -12.182 -5.440 1.00 67.94 105 GLU A C 1
ATOM 835 O O . GLU A 1 105 ? 6.419 -12.008 -4.240 1.00 67.94 105 GLU A O 1
ATOM 840 N N . ALA A 1 106 ? 4.989 -12.469 -5.935 1.00 55.91 106 ALA A N 1
ATOM 841 C CA . ALA A 1 106 ? 3.825 -12.808 -5.116 1.00 55.91 106 ALA A CA 1
ATOM 842 C C . ALA A 1 106 ? 3.965 -14.216 -4.524 1.00 55.91 106 ALA A C 1
ATOM 844 O O . ALA A 1 106 ? 4.475 -15.101 -5.255 1.00 55.91 106 ALA A O 1
#

Nearest PDB structures (foldseek):
  3juw-assembly1_B  TM=8.664E-01  e=1.864E-02  Bordetella pertussis
  3v8h-assembly1_D  TM=7.196E-01  e=1.680E+00  Burkholderia thailandensis 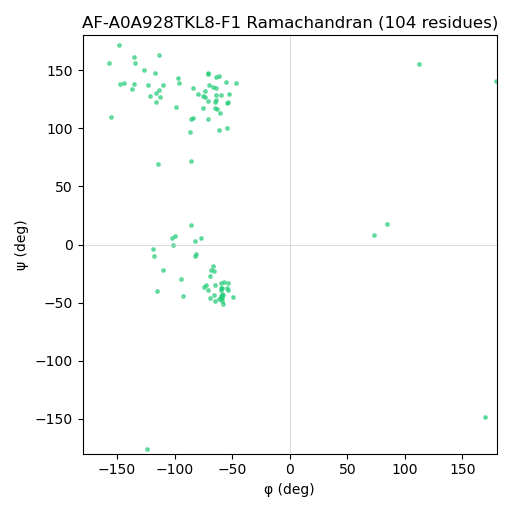E264
  3v8h-assembly2_C  TM=5.386E-01  e=1.790E+00  Burkholderia thailandensis E264
  7ls1-assembly1_m  TM=5.466E-01  e=1.907E+00  Mus musculus
  6mte-assembly1_v  TM=5.579E-01  e=2.165E+00  Oryctolagus cuniculus

Mean predicted aligned error: 14.22 Å

Secondary structure (DSSP, 8-state):
-----PPPPPPP----SEEEE-SS-EEE---GGGHHHHHHHHT-HHHHHHT------STT----EEEEETT-HHHHHHHHHTTEEEEEEEE-SS---EEEEEEE--

Solvent-accessible surface area (backbone atoms only — not comparable to full-atom values): 6832 Å² total; per-residue (Å²): 146,79,81,83,81,74,78,71,80,76,75,78,80,78,72,67,54,66,75,49,75,59,99,89,47,77,43,56,62,92,49,81,89,47,44,68,59,52,44,52,51,54,63,30,71,66,40,39,73,75,77,48,77,80,79,46,84,54,93,80,35,76,69,51,73,46,75,41,57,79,91,38,64,71,60,52,54,47,40,51,74,72,47,30,45,80,78,50,70,46,68,57,85,99,49,86,60,67,22,37,30,30,32,48,65,131

Foldseek 3Di:
DDDDDDPDPDPPPPPPQWDDDDPPDTDGPDDLVCLVVVLCQLPDPVCCVPVRHPQQNDSVRPWDKDWAAPPDVVVVVVCVVQQWDFPAWDADPPGRGTITIIIHDD

Sequence (106 aa):
MRSPVDPAPSPPLARPSRVAQTERLVVHWFEPDDAPFGLALLNDPDWLRHIGDRGVRDLDGARIVAIVSQENPPSRRLLERLGFRREGTIRLPPGDEELLHYVSEA